Protein AF-A0A7X4HWC9-F1 (afdb_monomer)

Nearest PDB structures (foldseek):
  4wu4-assembly1_A  TM=9.516E-01  e=1.521E-02  unclassified
  1zlj-assembly4_H  TM=9.583E-01  e=1.981E-02  Mycobacterium tuberculosis
  4wul-assembly1_A  TM=9.692E-01  e=2.116E-02  unclassified
  1zlj-assembly2_C  TM=9.190E-01  e=1.981E-02  Mycobacterium t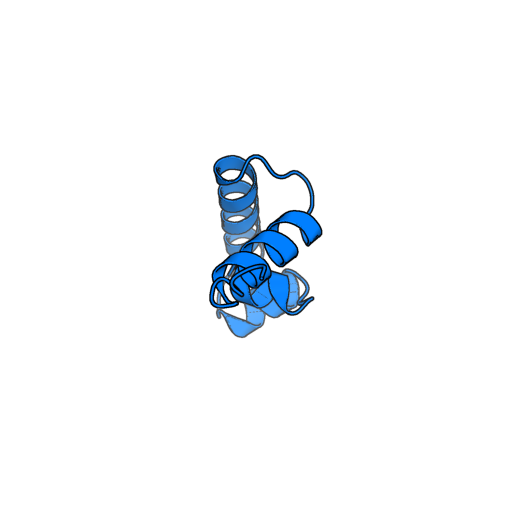uberculosis
  5hev-assembly1_A  TM=9.397E-01  e=2.755E-02  Enterococcus faecium SD3B-2

Foldseek 3Di:
DLQCLLVVDDLVVVCVVVVHDSVVSVVVVVVVCVVVVHDDSVVSSVVVVVVVDDPDPDD

Radius of gyration: 12.82 Å; Cα contacts (8 Å, |Δi|>4): 47; chains: 1; bounding box: 36×22×29 Å

Secondary structure (DSSP, 8-state):
-HHHHHTT--HHHHHHHHT--HHHHHHHHHHHHHHHT--SHHHHHHHHHHHHS------

Solvent-accessible surface area (backbone atoms only — not comparable to full-atom values): 3571 Å² total; per-residue (Å²): 109,66,66,52,44,47,70,74,46,50,68,66,55,47,11,62,77,67,74,43,55,56,69,59,44,50,56,51,49,54,52,50,27,62,74,68,74,42,93,48,70,67,54,52,20,51,52,48,51,61,71,70,44,77,85,76,78,87,126

Sequence (59 aa):
MAVLLAEDRRTREIAVTTGRGYSTVRTHLERIFAKLAVSRQLEVAQLVVALSSPPVPRK

Structure (mmCIF, N/CA/C/O backbone):
data_AF-A0A7X4HWC9-F1
#
_entry.id   AF-A0A7X4HWC9-F1
#
loop_
_atom_site.group_PDB
_atom_site.id
_atom_site.type_symbol
_atom_site.label_atom_id
_atom_site.label_alt_id
_atom_site.label_comp_id
_atom_site.label_asym_id
_atom_site.label_entity_id
_atom_site.label_seq_id
_atom_site.pdbx_PDB_ins_code
_atom_site.Cartn_x
_atom_site.Cartn_y
_atom_site.Cartn_z
_atom_site.occupancy
_atom_site.B_iso_or_equiv
_atom_site.auth_seq_id
_atom_site.auth_comp_id
_atom_site.auth_asym_id
_atom_site.auth_atom_id
_atom_site.pdbx_PDB_model_num
ATOM 1 N N . MET A 1 1 ? 0.971 -2.349 -4.473 1.00 67.62 1 MET A N 1
ATOM 2 C CA . MET A 1 1 ? 2.046 -1.914 -3.547 1.00 67.62 1 MET A CA 1
ATOM 3 C C . MET A 1 1 ? 1.643 -2.096 -2.093 1.00 67.62 1 MET A C 1
ATOM 5 O O . MET A 1 1 ? 2.369 -2.781 -1.396 1.00 67.62 1 ME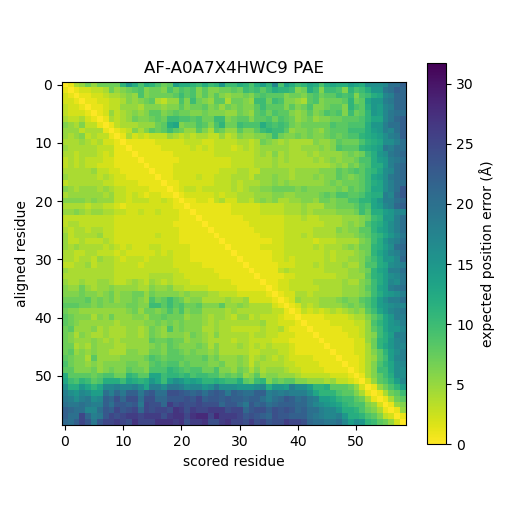T A O 1
ATOM 9 N N . ALA A 1 2 ? 0.496 -1.565 -1.653 1.00 66.19 2 ALA A N 1
ATOM 10 C CA . ALA A 1 2 ? 0.011 -1.752 -0.278 1.00 66.19 2 ALA A CA 1
ATOM 11 C C . ALA A 1 2 ? -0.212 -3.232 0.112 1.00 66.19 2 ALA A C 1
ATOM 13 O O . ALA A 1 2 ? 0.118 -3.616 1.222 1.00 66.19 2 ALA A O 1
ATOM 14 N N . VAL A 1 3 ? -0.679 -4.073 -0.820 1.00 73.81 3 VAL A N 1
ATOM 15 C CA . VAL A 1 3 ? -0.837 -5.526 -0.591 1.00 73.81 3 VAL A CA 1
ATOM 16 C C . VAL A 1 3 ? 0.504 -6.220 -0.336 1.00 73.81 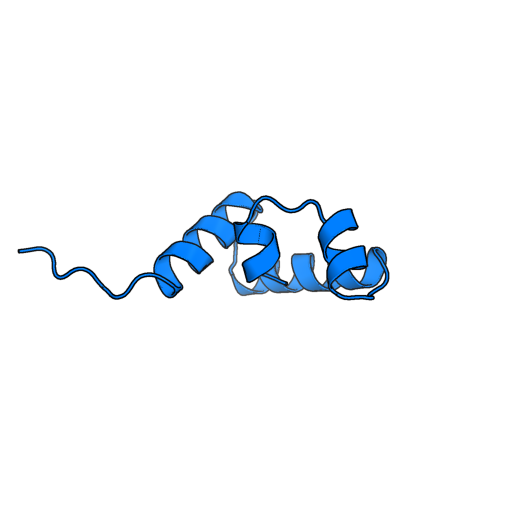3 VAL A C 1
ATOM 18 O O . VAL A 1 3 ? 0.651 -6.910 0.658 1.00 73.81 3 VAL A O 1
ATOM 21 N N . LEU A 1 4 ? 1.526 -5.943 -1.151 1.00 74.38 4 LEU A N 1
ATOM 22 C CA . LEU A 1 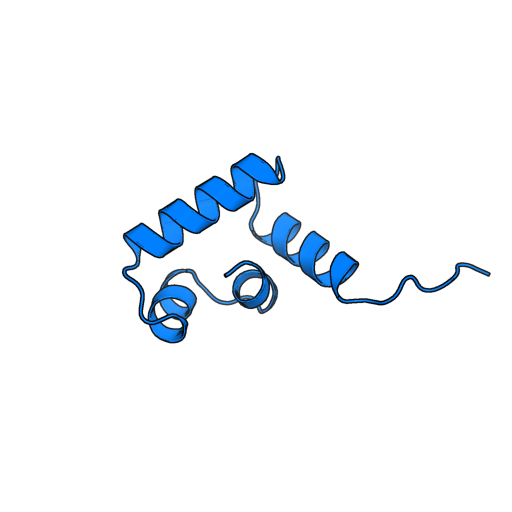4 ? 2.869 -6.513 -0.961 1.00 74.38 4 LEU A CA 1
ATOM 23 C C . LEU A 1 4 ? 3.521 -6.047 0.354 1.00 74.38 4 LEU A C 1
ATOM 25 O O . LEU A 1 4 ? 4.255 -6.797 0.981 1.00 74.38 4 LEU A O 1
ATOM 29 N N . LEU A 1 5 ? 3.233 -4.815 0.787 1.00 72.44 5 LEU A N 1
ATOM 30 C CA . LEU A 1 5 ? 3.617 -4.317 2.112 1.00 72.44 5 LEU A CA 1
ATOM 31 C C . LEU A 1 5 ? 2.967 -5.115 3.252 1.00 72.44 5 LEU A C 1
ATOM 33 O O . LEU A 1 5 ? 3.586 -5.274 4.301 1.00 72.44 5 LEU A O 1
ATOM 37 N N . ALA A 1 6 ? 1.731 -5.583 3.057 1.00 70.50 6 ALA A N 1
ATOM 38 C CA . ALA A 1 6 ? 0.998 -6.383 4.034 1.00 70.50 6 ALA A CA 1
ATOM 39 C C . ALA A 1 6 ? 1.513 -7.830 4.133 1.00 70.50 6 ALA A C 1
ATOM 41 O O . ALA A 1 6 ? 1.316 -8.478 5.153 1.00 70.50 6 ALA A O 1
ATOM 42 N N . GLU A 1 7 ? 2.229 -8.304 3.113 1.00 75.62 7 GLU A N 1
ATOM 43 C CA . GLU A 1 7 ? 2.897 -9.613 3.062 1.00 75.62 7 GLU A CA 1
ATOM 44 C C . GLU A 1 7 ? 4.328 -9.582 3.643 1.00 75.62 7 GLU A C 1
ATOM 46 O O . GLU A 1 7 ? 5.154 -10.428 3.308 1.00 75.62 7 GLU A O 1
ATOM 51 N N . ASP A 1 8 ? 4.654 -8.578 4.466 1.00 75.56 8 ASP A N 1
ATOM 52 C CA . ASP A 1 8 ? 5.982 -8.361 5.074 1.00 75.56 8 ASP A CA 1
ATOM 53 C C . ASP A 1 8 ? 7.140 -8.178 4.065 1.00 75.56 8 ASP A C 1
ATOM 55 O O . ASP A 1 8 ? 8.322 -8.282 4.398 1.00 75.56 8 ASP A O 1
ATOM 59 N N . ARG A 1 9 ? 6.836 -7.847 2.802 1.00 78.06 9 ARG A N 1
ATOM 60 C CA . ARG A 1 9 ? 7.879 -7.607 1.795 1.00 78.06 9 ARG A CA 1
ATOM 61 C C . ARG A 1 9 ? 8.635 -6.318 2.086 1.00 78.06 9 ARG A C 1
ATOM 63 O O . ARG A 1 9 ? 8.052 -5.256 2.332 1.00 78.06 9 ARG A O 1
ATOM 70 N N . ARG A 1 10 ? 9.959 -6.364 1.939 1.00 83.12 10 ARG A N 1
ATOM 71 C CA . ARG A 1 10 ? 10.800 -5.159 2.021 1.00 83.12 10 ARG A CA 1
ATOM 72 C C . ARG A 1 10 ? 10.612 -4.303 0.771 1.00 83.12 10 ARG A C 1
ATOM 74 O O . ARG A 1 10 ? 10.437 -4.817 -0.329 1.00 83.12 10 ARG A O 1
ATOM 81 N N . THR A 1 11 ? 10.774 -2.984 0.881 1.00 82.38 11 THR A N 1
ATOM 82 C CA . THR A 1 11 ? 10.649 -2.036 -0.250 1.00 82.38 11 THR A CA 1
ATOM 83 C C . THR A 1 11 ? 11.476 -2.432 -1.483 1.00 82.38 11 THR A C 1
ATOM 85 O O . THR A 1 11 ? 11.044 -2.218 -2.615 1.00 82.38 11 THR A O 1
ATOM 88 N N . ARG A 1 12 ? 12.650 -3.050 -1.283 1.00 84.06 12 ARG A N 1
ATOM 89 C CA . ARG A 1 12 ? 13.483 -3.594 -2.371 1.00 84.06 12 ARG A CA 1
ATOM 90 C C . ARG A 1 12 ? 12.827 -4.775 -3.090 1.00 84.06 12 ARG A C 1
ATOM 92 O O . ARG A 1 12 ? 12.869 -4.834 -4.311 1.00 84.06 12 ARG A O 1
ATOM 99 N N . GLU A 1 13 ? 12.192 -5.680 -2.360 1.00 84.56 13 GLU A N 1
ATOM 100 C CA . GLU A 1 13 ? 11.473 -6.822 -2.933 1.00 84.56 13 GLU A CA 1
ATOM 101 C C . GLU A 1 13 ? 10.215 -6.357 -3.663 1.00 84.56 13 GLU A C 1
ATOM 103 O O . GLU A 1 13 ? 9.899 -6.872 -4.731 1.00 84.56 13 GLU A O 1
ATOM 108 N N . ILE A 1 14 ? 9.538 -5.327 -3.147 1.00 85.06 14 ILE A N 1
ATOM 109 C CA . ILE A 1 14 ? 8.404 -4.686 -3.825 1.00 85.06 14 ILE A CA 1
ATOM 110 C C . ILE A 1 14 ? 8.859 -4.066 -5.149 1.00 85.06 14 ILE A C 1
ATOM 112 O O . ILE A 1 14 ? 8.173 -4.210 -6.157 1.00 85.06 14 ILE A O 1
ATOM 116 N N . ALA A 1 15 ? 10.016 -3.402 -5.170 1.00 87.62 15 ALA A N 1
ATOM 117 C CA . ALA A 1 15 ? 10.601 -2.840 -6.387 1.00 87.62 15 ALA A CA 1
ATOM 118 C C . ALA A 1 15 ? 10.860 -3.920 -7.445 1.00 87.62 15 ALA A C 1
ATOM 120 O O . ALA A 1 15 ? 10.388 -3.783 -8.572 1.00 87.62 15 ALA A O 1
ATOM 121 N N . VAL A 1 16 ? 11.496 -5.028 -7.053 1.00 90.00 16 VAL A N 1
ATOM 122 C CA . VAL A 1 16 ? 11.730 -6.183 -7.936 1.00 90.00 16 VAL A CA 1
ATOM 123 C C . VAL A 1 16 ? 10.409 -6.785 -8.422 1.00 90.00 16 VAL A C 1
ATOM 125 O O . VAL A 1 16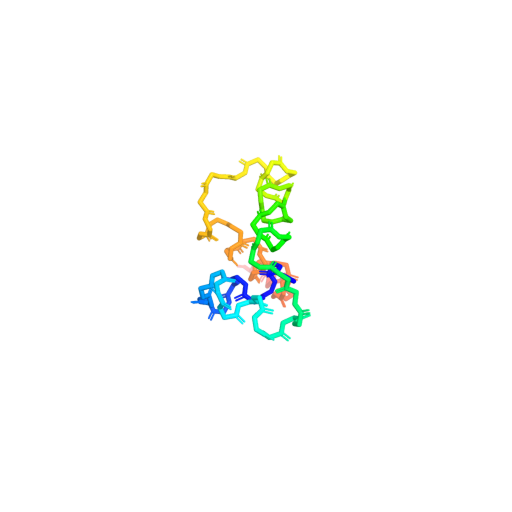 ? 10.200 -6.918 -9.622 1.00 90.00 16 VAL A O 1
ATOM 128 N N . THR A 1 17 ? 9.482 -7.072 -7.507 1.00 86.75 17 THR A N 1
ATOM 129 C CA . THR A 1 17 ? 8.193 -7.721 -7.809 1.00 86.75 17 THR A CA 1
ATOM 130 C C . THR A 1 17 ? 7.314 -6.864 -8.721 1.00 86.75 17 THR A C 1
ATOM 132 O O . THR A 1 17 ? 6.569 -7.386 -9.542 1.00 86.75 17 THR A O 1
ATOM 135 N N . THR A 1 18 ? 7.385 -5.537 -8.592 1.00 84.81 18 THR A N 1
ATOM 136 C CA . THR A 1 18 ? 6.589 -4.605 -9.408 1.00 84.81 18 THR A CA 1
ATOM 137 C C . THR A 1 18 ? 7.314 -4.113 -10.661 1.00 84.81 18 THR A C 1
ATOM 139 O O . THR A 1 18 ? 6.726 -3.341 -11.418 1.00 84.81 18 THR A O 1
ATOM 142 N N . GLY A 1 19 ? 8.573 -4.514 -10.878 1.00 89.56 19 GLY A N 1
ATOM 143 C CA . GLY A 1 19 ? 9.401 -4.028 -11.985 1.00 89.56 19 GLY A CA 1
ATOM 144 C C . GLY A 1 19 ? 9.658 -2.517 -11.945 1.00 89.56 19 GLY A C 1
ATOM 145 O O . GLY A 1 19 ? 9.814 -1.890 -12.990 1.00 89.56 19 GLY A O 1
ATOM 146 N N . ARG A 1 20 ? 9.648 -1.897 -10.757 1.00 90.25 20 ARG A N 1
ATOM 147 C CA . ARG A 1 20 ? 9.806 -0.442 -10.587 1.00 90.25 20 ARG A CA 1
ATOM 148 C C . ARG A 1 20 ? 11.095 -0.086 -9.864 1.00 90.25 20 ARG A C 1
ATOM 150 O O . ARG A 1 20 ? 11.596 -0.842 -9.041 1.00 90.25 20 ARG A O 1
ATOM 157 N N . GLY A 1 21 ? 11.591 1.125 -10.114 1.00 91.81 21 GLY A N 1
ATOM 158 C CA . GLY A 1 21 ? 12.735 1.675 -9.390 1.00 91.81 21 GLY A CA 1
ATOM 159 C C . GLY A 1 21 ? 12.454 1.833 -7.892 1.00 91.81 21 GLY A C 1
ATOM 160 O O . GLY A 1 21 ? 11.355 2.218 -7.489 1.00 91.81 21 GLY A O 1
ATOM 161 N N . TYR A 1 22 ? 13.466 1.578 -7.060 1.00 90.75 22 TYR A N 1
ATOM 162 C CA . TYR A 1 22 ? 13.365 1.679 -5.598 1.00 90.75 22 TYR A CA 1
ATOM 163 C C . TYR A 1 22 ? 12.843 3.045 -5.127 1.00 90.75 22 TYR A C 1
ATOM 165 O O . TYR A 1 22 ? 11.959 3.114 -4.274 1.00 90.75 22 TYR A O 1
ATOM 173 N N . SER A 1 23 ? 13.351 4.133 -5.714 1.00 92.00 23 SER A N 1
ATOM 174 C CA . SER A 1 23 ? 12.904 5.501 -5.426 1.00 92.00 23 SER A CA 1
ATOM 175 C C . SER A 1 23 ? 11.427 5.699 -5.763 1.00 92.00 23 SER A C 1
ATOM 177 O O . SER A 1 23 ? 10.683 6.251 -4.957 1.00 92.00 23 SER A O 1
ATOM 179 N N . THR A 1 24 ? 10.971 5.173 -6.903 1.00 92.19 24 THR A N 1
ATOM 180 C CA . THR A 1 24 ? 9.561 5.212 -7.305 1.00 92.19 24 THR A CA 1
ATOM 181 C C . THR A 1 24 ? 8.677 4.492 -6.297 1.00 92.19 24 THR A C 1
ATOM 183 O O . THR A 1 24 ? 7.648 5.042 -5.899 1.00 92.19 24 THR A O 1
ATOM 186 N N . VAL A 1 25 ? 9.070 3.288 -5.867 1.00 89.81 25 VAL A N 1
ATOM 187 C CA . VAL A 1 25 ? 8.332 2.540 -4.841 1.00 89.81 25 VAL A CA 1
ATOM 188 C C . VAL A 1 25 ? 8.280 3.342 -3.550 1.0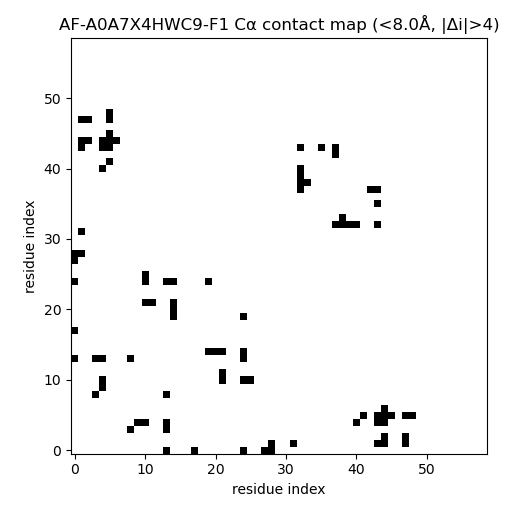0 89.81 25 VAL A C 1
ATOM 190 O O . VAL A 1 25 ? 7.190 3.565 -3.036 1.00 89.81 25 VAL A O 1
ATOM 193 N N . ARG A 1 26 ? 9.417 3.855 -3.071 1.00 89.50 26 ARG A N 1
ATOM 194 C CA . ARG A 1 26 ? 9.478 4.673 -1.855 1.00 89.50 26 ARG A CA 1
ATOM 195 C C . ARG A 1 26 ? 8.526 5.873 -1.916 1.00 89.50 26 ARG A C 1
ATOM 197 O O . ARG A 1 26 ? 7.721 6.031 -1.007 1.00 89.50 26 ARG A O 1
ATOM 204 N N . THR A 1 27 ? 8.538 6.652 -2.998 1.00 93.62 27 THR A N 1
ATOM 205 C CA . THR A 1 27 ? 7.613 7.787 -3.170 1.00 93.62 27 THR A CA 1
ATOM 206 C C . THR A 1 27 ? 6.148 7.347 -3.163 1.00 93.62 27 THR A C 1
ATOM 208 O O . THR A 1 27 ? 5.286 8.046 -2.634 1.00 93.62 27 THR A O 1
ATOM 211 N N . HIS A 1 28 ? 5.833 6.190 -3.751 1.00 90.06 28 HIS A N 1
ATOM 212 C CA . HIS A 1 28 ? 4.471 5.657 -3.703 1.00 90.06 28 HIS A CA 1
ATOM 213 C C . HIS A 1 28 ? 4.076 5.263 -2.279 1.00 90.06 28 HIS A C 1
ATOM 215 O O . HIS A 1 28 ? 2.951 5.551 -1.876 1.00 90.06 28 HIS A O 1
ATOM 221 N N . LEU A 1 29 ? 4.984 4.651 -1.514 1.00 87.25 29 LEU A N 1
ATOM 222 C CA . LEU A 1 29 ? 4.728 4.287 -0.122 1.00 87.25 29 LEU A CA 1
ATOM 223 C C . LEU A 1 29 ? 4.540 5.520 0.762 1.00 87.25 29 LEU A C 1
ATOM 225 O O . LEU A 1 29 ? 3.558 5.577 1.489 1.00 87.25 29 LEU A O 1
ATOM 229 N N . GLU A 1 30 ? 5.392 6.537 0.632 1.00 89.31 30 GLU A N 1
ATOM 230 C CA . GLU A 1 30 ? 5.252 7.811 1.354 1.00 89.31 30 GLU A CA 1
ATOM 231 C C . GLU A 1 30 ? 3.895 8.474 1.067 1.00 89.31 30 GLU A C 1
ATOM 233 O O . GLU A 1 30 ? 3.206 8.920 1.982 1.00 89.31 30 GLU A O 1
ATOM 238 N N . ARG A 1 31 ? 3.449 8.471 -0.197 1.00 92.12 31 ARG A N 1
ATOM 239 C CA . ARG A 1 31 ? 2.123 8.987 -0.575 1.00 92.12 31 ARG A CA 1
ATOM 240 C C . ARG A 1 31 ? 0.976 8.156 -0.004 1.00 92.12 31 ARG A C 1
ATOM 242 O O . ARG A 1 31 ? -0.053 8.723 0.348 1.00 92.12 31 ARG A O 1
ATOM 249 N N . ILE A 1 32 ? 1.121 6.833 0.059 1.00 87.00 32 ILE A N 1
ATOM 250 C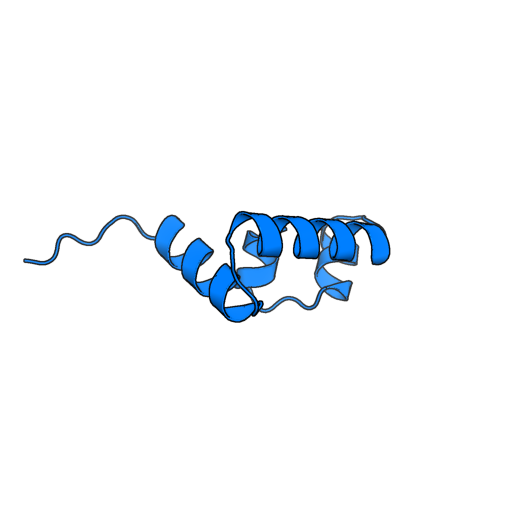 CA . ILE A 1 32 ? 0.125 5.945 0.675 1.00 87.00 32 ILE A CA 1
ATOM 251 C C . ILE A 1 32 ? 0.051 6.213 2.181 1.00 87.00 32 ILE A C 1
ATOM 253 O O . ILE A 1 32 ? -1.046 6.377 2.705 1.00 87.00 32 ILE A O 1
ATOM 257 N N . PHE A 1 33 ? 1.197 6.328 2.852 1.00 86.88 33 PHE A N 1
ATOM 258 C CA . PHE A 1 33 ? 1.283 6.634 4.280 1.00 86.88 33 PHE A CA 1
ATOM 259 C C . PHE A 1 33 ? 0.636 7.981 4.600 1.00 86.88 33 PHE A C 1
ATOM 261 O O . PHE A 1 33 ? -0.226 8.054 5.472 1.00 86.88 33 PHE A O 1
ATOM 268 N N . ALA A 1 34 ? 0.945 9.015 3.812 1.00 89.56 34 ALA A N 1
ATOM 269 C CA . ALA A 1 34 ? 0.331 10.331 3.952 1.00 89.56 34 ALA A CA 1
ATOM 270 C C . ALA A 1 34 ? -1.194 10.295 3.750 1.00 89.56 34 ALA A C 1
ATOM 272 O O . ALA A 1 34 ? -1.930 10.898 4.524 1.00 89.56 34 ALA A O 1
ATOM 273 N N . LYS A 1 35 ? -1.687 9.562 2.741 1.00 88.44 35 LYS A N 1
ATOM 274 C CA . LYS A 1 35 ? -3.131 9.438 2.475 1.00 88.44 35 LYS A CA 1
ATOM 275 C C . LYS A 1 35 ? -3.886 8.686 3.565 1.00 88.44 35 LYS A C 1
ATOM 277 O O . LYS A 1 35 ? -5.054 8.976 3.792 1.00 88.44 35 LYS A O 1
ATOM 282 N N . LEU A 1 36 ? -3.241 7.707 4.189 1.00 83.81 36 LEU A N 1
ATOM 283 C CA . LEU A 1 36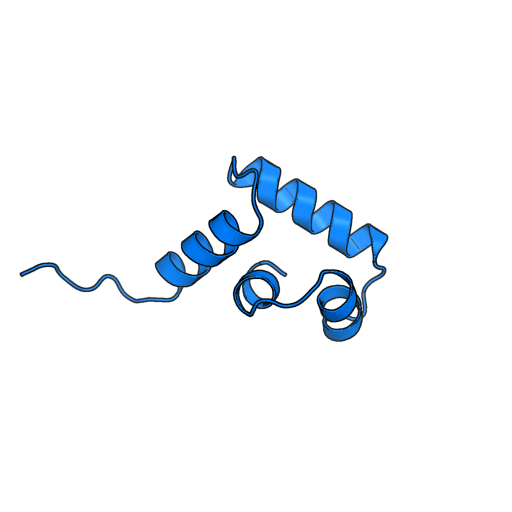 ? -3.833 6.894 5.247 1.00 83.81 36 LEU A CA 1
ATOM 284 C C . LEU A 1 36 ? -3.582 7.477 6.646 1.00 83.81 36 LEU A C 1
ATOM 286 O O . LEU A 1 36 ? -4.049 6.898 7.618 1.00 83.81 36 LEU A O 1
ATOM 290 N N . ALA A 1 37 ? -2.870 8.609 6.748 1.00 88.25 37 ALA A N 1
ATOM 291 C CA . ALA A 1 37 ? -2.445 9.230 8.005 1.00 88.25 37 ALA A CA 1
ATOM 292 C C . ALA A 1 37 ? -1.707 8.260 8.951 1.00 88.25 37 ALA A C 1
ATOM 294 O O . ALA A 1 37 ? -1.802 8.361 10.172 1.00 88.25 37 ALA A O 1
ATOM 295 N N . VAL A 1 38 ? -0.955 7.320 8.377 1.00 85.00 38 VAL A N 1
ATOM 296 C CA . VAL A 1 38 ? -0.201 6.294 9.108 1.00 85.00 38 VAL A CA 1
ATOM 297 C C . VAL A 1 38 ? 1.288 6.571 9.030 1.00 85.00 38 VAL A C 1
ATOM 299 O O . VAL A 1 38 ? 1.801 7.053 8.021 1.00 85.00 38 VAL A O 1
ATOM 302 N N . SER A 1 39 ? 1.992 6.241 10.105 1.00 81.06 39 SER A N 1
ATOM 303 C CA . SER A 1 39 ? 3.431 6.501 10.229 1.00 81.06 39 SER A CA 1
ATOM 304 C C . SER A 1 39 ? 4.255 5.227 10.085 1.00 81.06 39 SER A C 1
ATOM 306 O O . SER A 1 39 ? 5.462 5.288 9.849 1.00 81.06 39 SER A O 1
ATOM 308 N N . ARG A 1 40 ? 3.620 4.060 10.254 1.00 80.19 40 ARG A N 1
ATOM 309 C CA . ARG A 1 40 ? 4.294 2.763 10.270 1.00 80.19 40 ARG A CA 1
ATOM 310 C C . ARG A 1 40 ? 3.763 1.857 9.168 1.00 80.19 40 ARG A C 1
ATOM 312 O O . ARG A 1 40 ? 2.562 1.711 8.968 1.00 80.19 40 ARG A O 1
ATOM 319 N N . GLN A 1 41 ? 4.683 1.148 8.522 1.00 77.69 41 GLN A N 1
ATOM 320 C CA . GLN A 1 41 ? 4.378 0.096 7.548 1.00 77.69 41 GLN A CA 1
ATOM 321 C C . GLN A 1 41 ? 3.404 -0.960 8.104 1.00 77.69 41 GLN A C 1
ATOM 323 O O . GLN A 1 41 ? 2.516 -1.414 7.386 1.00 77.69 41 GLN A O 1
ATOM 328 N N . LEU A 1 42 ? 3.518 -1.282 9.396 1.00 80.50 42 LEU A N 1
ATOM 329 C CA . LEU A 1 42 ? 2.619 -2.209 10.082 1.00 80.50 42 LEU A CA 1
ATOM 330 C C . LEU A 1 42 ? 1.157 -1.724 10.108 1.00 80.50 42 LEU A C 1
ATOM 332 O O . LEU A 1 42 ? 0.248 -2.540 10.007 1.00 80.50 42 LEU A O 1
ATOM 336 N N . GLU A 1 43 ? 0.914 -0.417 10.212 1.00 79.56 43 GLU A N 1
ATOM 337 C CA . GLU A 1 43 ? -0.448 0.137 10.221 1.00 79.56 43 GLU A CA 1
ATOM 338 C C . GLU A 1 43 ? -1.107 -0.014 8.845 1.00 79.56 43 GLU A C 1
ATOM 340 O O . GLU A 1 43 ? -2.275 -0.381 8.753 1.00 79.56 43 GLU A O 1
ATOM 345 N N . VAL A 1 44 ? -0.342 0.168 7.761 1.00 78.94 44 VAL A N 1
ATOM 346 C CA . VAL A 1 44 ? -0.830 -0.129 6.403 1.00 78.94 44 VAL A CA 1
ATOM 347 C C . VAL A 1 44 ? -1.136 -1.609 6.237 1.00 78.94 44 VAL A C 1
ATOM 349 O O . VAL A 1 44 ? -2.174 -1.941 5.671 1.00 78.94 44 VAL A O 1
ATOM 352 N N . ALA A 1 45 ? -0.270 -2.492 6.737 1.00 79.38 45 ALA A N 1
ATOM 353 C CA . ALA A 1 45 ? -0.508 -3.930 6.686 1.00 79.38 45 ALA A CA 1
ATOM 354 C C . ALA A 1 45 ? -1.819 -4.307 7.398 1.00 79.38 45 ALA A C 1
ATOM 356 O O . ALA A 1 45 ? -2.648 -5.009 6.824 1.00 79.38 45 ALA A O 1
ATOM 357 N N . GLN A 1 46 ? -2.055 -3.767 8.599 1.00 80.50 46 GLN A N 1
ATOM 358 C CA . GLN A 1 46 ? -3.295 -3.988 9.349 1.00 80.50 46 GLN A CA 1
ATOM 359 C C . GLN A 1 46 ? -4.533 -3.469 8.609 1.00 80.50 46 GLN A C 1
ATOM 361 O O . GLN A 1 46 ? -5.535 -4.176 8.536 1.00 80.50 46 GLN A O 1
ATOM 366 N N . LEU A 1 47 ? -4.465 -2.271 8.018 1.00 81.75 47 LEU A N 1
ATOM 367 C CA . LEU A 1 47 ? -5.571 -1.713 7.233 1.00 81.75 47 LEU A CA 1
ATOM 368 C C . LEU A 1 47 ? -5.881 -2.566 6.000 1.00 81.75 47 LEU A C 1
ATOM 370 O O . LEU A 1 47 ? -7.044 -2.820 5.702 1.00 81.75 47 LEU A O 1
ATOM 374 N N . VAL A 1 48 ? -4.856 -3.045 5.296 1.00 82.19 48 VAL A N 1
ATOM 375 C CA . VAL A 1 48 ? -5.039 -3.922 4.133 1.00 82.19 48 VAL A CA 1
ATOM 376 C C . VAL A 1 48 ? -5.663 -5.252 4.549 1.00 82.19 48 VAL A C 1
ATOM 378 O O . VAL A 1 48 ? -6.602 -5.696 3.893 1.00 82.19 48 VAL A O 1
ATOM 381 N N . VAL A 1 49 ? -5.212 -5.863 5.648 1.00 80.06 49 VAL A N 1
ATOM 382 C CA . VAL A 1 49 ? -5.814 -7.095 6.187 1.00 80.06 49 VAL A CA 1
ATOM 383 C C . VAL A 1 49 ? -7.278 -6.864 6.577 1.00 80.06 49 VAL A C 1
ATOM 385 O O . VAL A 1 49 ? -8.138 -7.658 6.202 1.00 80.06 49 VAL A O 1
ATOM 388 N N . ALA A 1 50 ? -7.584 -5.750 7.249 1.00 79.12 50 ALA A N 1
ATOM 389 C CA . ALA A 1 50 ? -8.949 -5.385 7.626 1.00 79.12 50 ALA A CA 1
ATOM 390 C C . ALA A 1 50 ? -9.871 -5.176 6.411 1.00 79.12 50 ALA A C 1
ATOM 392 O O . ALA A 1 50 ? -11.046 -5.519 6.479 1.00 79.12 50 ALA A O 1
ATOM 393 N N . LEU A 1 51 ? -9.345 -4.654 5.298 1.00 77.75 51 LEU A N 1
ATOM 394 C CA . LEU A 1 51 ? -10.083 -4.478 4.040 1.00 77.75 51 LEU A CA 1
ATOM 395 C C . LEU A 1 51 ? -10.215 -5.775 3.223 1.00 77.75 51 LEU A C 1
ATOM 397 O O . LEU A 1 51 ? -11.119 -5.886 2.399 1.00 77.75 51 LEU A O 1
ATOM 401 N N . SER A 1 52 ? -9.304 -6.731 3.420 1.00 71.50 52 SER A N 1
ATOM 402 C CA . SER A 1 52 ? -9.267 -8.007 2.687 1.00 71.50 52 SER A CA 1
ATOM 403 C C . SER A 1 52 ? -10.097 -9.102 3.362 1.00 71.50 52 SER A C 1
ATOM 405 O O . SER A 1 52 ? -10.485 -10.069 2.710 1.00 71.50 52 SER A O 1
ATOM 407 N N . SER A 1 53 ? -10.376 -8.965 4.662 1.00 58.78 53 SER A N 1
ATOM 408 C CA . SER A 1 53 ? -11.310 -9.832 5.379 1.00 58.78 53 SER A CA 1
ATOM 409 C C . SER A 1 53 ? -12.744 -9.329 5.172 1.00 58.78 53 SER A C 1
ATOM 411 O O . SER A 1 53 ? -12.996 -8.145 5.405 1.00 58.78 53 SER A O 1
ATOM 413 N N . PRO A 1 54 ? -13.725 -10.181 4.810 1.00 58.66 54 PRO A N 1
ATOM 414 C CA . PRO A 1 54 ? -15.126 -9.786 4.901 1.00 58.66 54 PRO A CA 1
ATOM 415 C C . PRO A 1 54 ? -15.453 -9.419 6.361 1.00 58.66 54 PRO A C 1
ATOM 417 O O . PRO A 1 54 ? -14.859 -10.006 7.277 1.00 58.66 54 PRO A O 1
ATOM 420 N N . PRO A 1 55 ? -16.359 -8.453 6.610 1.00 54.25 55 PRO A N 1
ATOM 421 C CA . PRO A 1 55 ? -16.747 -8.088 7.964 1.00 54.25 55 PRO A CA 1
ATOM 422 C C . PRO A 1 55 ? -17.345 -9.322 8.639 1.00 54.25 55 PRO A C 1
ATOM 424 O O . PRO A 1 55 ? -18.435 -9.765 8.285 1.00 54.25 55 PRO A O 1
ATOM 427 N N . VAL A 1 56 ? -16.621 -9.903 9.596 1.00 60.88 56 VAL A N 1
ATOM 428 C CA . VAL A 1 56 ? -17.173 -10.948 10.460 1.00 60.88 56 VAL A CA 1
ATOM 429 C C . VAL A 1 56 ? -18.264 -10.274 11.297 1.00 60.88 56 VAL A C 1
ATOM 431 O O . VAL A 1 56 ? -17.941 -9.353 12.056 1.00 60.88 56 VAL A O 1
ATOM 434 N N . PRO A 1 57 ? -19.547 -10.664 11.166 1.00 54.00 57 PRO A N 1
ATOM 435 C CA . PRO A 1 57 ? -20.590 -10.110 12.010 1.00 54.00 57 PRO A CA 1
ATOM 436 C C . PRO A 1 57 ? -20.285 -10.538 13.446 1.00 54.00 57 PRO A C 1
ATOM 438 O O . PRO A 1 57 ? -20.250 -11.730 13.755 1.00 54.00 57 PRO A O 1
ATOM 441 N N . ARG A 1 58 ? -20.012 -9.563 14.319 1.00 57.84 58 ARG A N 1
A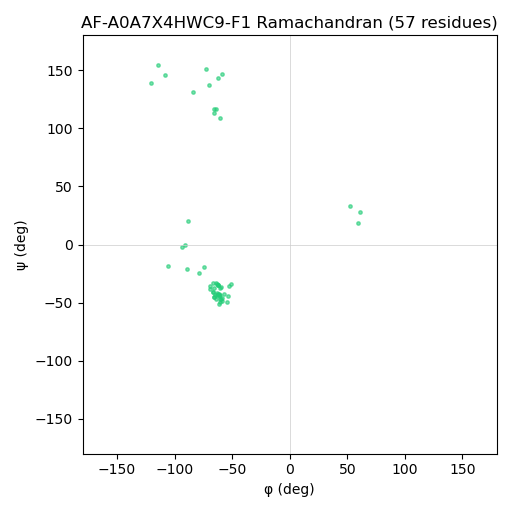TOM 442 C CA . ARG A 1 58 ? -19.953 -9.806 15.762 1.00 57.84 58 ARG A CA 1
ATOM 443 C C . ARG A 1 58 ? -21.367 -10.190 16.198 1.00 57.84 58 ARG A C 1
ATOM 445 O O . ARG A 1 58 ? -22.281 -9.382 16.052 1.00 57.84 58 ARG A O 1
ATOM 452 N N . LYS A 1 59 ? -21.526 -11.441 16.625 1.00 50.75 59 LYS A N 1
ATOM 453 C CA . LYS A 1 59 ? -22.747 -11.985 17.222 1.00 50.75 59 LYS A CA 1
ATOM 454 C C . LYS A 1 59 ? -22.734 -11.747 18.725 1.00 50.75 59 LYS A C 1
ATOM 456 O O . LYS A 1 59 ? -21.616 -11.761 19.289 1.00 50.75 59 LYS A O 1
#

Mean predicted aligned error: 7.09 Å

pLDDT: mean 79.92, std 10.76, range [50.75, 93.62]